Protein AF-A0A2E6W1U6-F1 (afdb_monomer)

Foldseek 3Di:
DDDQDAFEEEEAEDPPLCLVVVLVVVVVVCVVVVAAEDEAELVVLQVVDPDRFDPDPVSVLVSLVSSLVVQQVCSVVSHYYYYRDHPLDVVSVVVSVVRTDPYAYEYRDDPDPVRVVVVVVPRDRDDDDHDYDDD

Solvent-accessible surface area (backbone atoms only — not comparable to full-atom values): 7942 Å² total; per-residue (Å²): 140,86,84,76,81,36,26,34,39,39,36,27,31,59,84,90,41,48,48,70,58,53,52,50,53,51,51,52,56,38,47,77,72,71,44,60,65,46,83,42,45,55,67,60,56,52,68,72,42,91,75,74,65,65,84,51,72,66,34,48,50,53,50,49,51,53,53,49,54,50,36,51,53,42,13,76,72,52,25,29,27,38,34,35,43,57,79,68,54,59,68,60,52,49,53,45,59,75,73,37,61,69,59,42,52,34,57,41,83,56,88,49,74,81,51,50,64,61,58,75,71,72,70,72,70,82,83,72,95,62,64,79,66,83,129

Secondary structure (DSSP, 8-state):
-------EEEEE--TTSSHHHHHHHHHHHHHHTT--EEEEEHHHHHHHSSS---SSHHHHHHHHHHHHHHHHHHHHTT-EEEEEE----HHHHHHHHHHSTTEEEEE-----HHHHHHHTTS------S------

Nearest PDB structures (foldseek):
  7yq1-assembly2_C  TM=9.520E-01  e=2.845E-10  Archaeoglobus fulgidus
  8a8h-assembly2_D  TM=8.849E-01  e=2.192E-10  Methanothermococcus thermolithotrophicus DSM 2095
  5cb6-assembly2_B  TM=8.896E-01  e=1.451E-09  Synechocystis sp. PCC 6803 substr. Kazusa
  2gks-assembly1_B  TM=8.812E-01  e=3.172E-09  Aquifex aeolicus
  2gks-assembly1_A  TM=8.133E-01  e=2.290E-09  Aquifex aeolicus

Sequence (135 aa):
MVAVNPGSVWIMGLSAAGKSTLSSLLVNRLRENRYPCILIDGDQIRSIFPERLGYDPESRRKQTQRVRAVAQWISSQGVLPIVAIIHPFEDDRRACRESIHNYFEVYLKCLTPTCSIWFSSGYDFPFGKIQRVGV

pLDDT: mean 78.97, std 20.02, range [31.53, 96.38]

Structure (mmCIF, N/CA/C/O backbone):
data_AF-A0A2E6W1U6-F1
#
_entry.id   AF-A0A2E6W1U6-F1
#
loop_
_atom_site.group_PDB
_atom_site.id
_atom_site.type_symbol
_atom_site.label_atom_id
_atom_site.label_alt_id
_atom_site.label_comp_id
_atom_site.label_asym_id
_atom_site.label_entity_id
_atom_site.label_seq_id
_atom_site.pdbx_PDB_ins_code
_atom_site.Cartn_x
_atom_site.Cartn_y
_atom_site.Cartn_z
_atom_site.occupancy
_atom_site.B_iso_or_equiv
_atom_site.auth_seq_id
_atom_site.auth_comp_id
_atom_site.auth_asym_id
_atom_site.auth_atom_id
_atom_site.pdbx_PDB_model_num
ATOM 1 N N . MET A 1 1 ? -21.835 -11.561 13.881 1.00 42.97 1 MET A N 1
ATOM 2 C CA . MET A 1 1 ? -20.890 -10.482 13.524 1.00 42.97 1 MET A CA 1
ATOM 3 C C . MET A 1 1 ? -20.845 -10.359 12.012 1.00 42.97 1 MET A C 1
ATOM 5 O O . MET A 1 1 ? -20.278 -11.242 11.393 1.00 42.97 1 MET A O 1
ATOM 9 N N . VAL A 1 2 ? -21.427 -9.313 11.424 1.00 45.66 2 VAL A N 1
ATOM 10 C CA . VAL A 1 2 ? -21.027 -8.816 10.096 1.00 45.66 2 VAL A CA 1
ATOM 11 C C . VAL A 1 2 ? -21.224 -7.303 10.093 1.00 45.66 2 VAL A C 1
ATOM 13 O O . VAL A 1 2 ? -22.346 -6.829 10.229 1.00 45.66 2 VAL A O 1
ATOM 16 N N . ALA A 1 3 ? -20.122 -6.575 9.932 1.00 44.47 3 ALA A N 1
ATOM 17 C CA . ALA A 1 3 ? -20.068 -5.298 9.229 1.00 44.47 3 ALA A CA 1
ATOM 18 C C . ALA A 1 3 ? -18.622 -5.130 8.739 1.00 44.47 3 ALA A C 1
ATOM 20 O O . ALA A 1 3 ? -17.790 -4.514 9.398 1.00 44.47 3 ALA A O 1
ATOM 21 N N . VAL A 1 4 ? -18.291 -5.771 7.617 1.00 56.72 4 VAL A N 1
ATOM 22 C CA . VAL A 1 4 ? -17.012 -5.559 6.928 1.00 56.72 4 VAL A CA 1
ATOM 23 C C . VAL A 1 4 ? -17.262 -4.378 5.999 1.00 56.72 4 VAL A C 1
ATOM 25 O O . VAL A 1 4 ? -18.052 -4.508 5.070 1.00 56.72 4 VAL A O 1
ATOM 28 N N . ASN A 1 5 ? -16.660 -3.215 6.256 1.00 63.34 5 ASN A N 1
ATOM 29 C CA . ASN A 1 5 ? -16.562 -2.210 5.195 1.00 63.34 5 ASN A CA 1
ATOM 30 C C . ASN A 1 5 ? -15.186 -1.536 5.057 1.00 63.34 5 ASN A C 1
ATOM 32 O O . ASN A 1 5 ? -15.074 -0.310 5.071 1.00 63.34 5 ASN A O 1
ATOM 36 N N . PRO A 1 6 ? -14.106 -2.313 4.953 1.00 73.00 6 PRO A N 1
ATOM 37 C CA . PRO A 1 6 ? -12.802 -1.799 4.594 1.00 73.00 6 PRO A CA 1
ATOM 38 C C . PRO A 1 6 ? -12.703 -1.685 3.074 1.00 73.00 6 PRO A C 1
ATOM 40 O O . PRO A 1 6 ? -13.130 -2.552 2.316 1.00 73.00 6 PRO A O 1
ATOM 43 N N . GLY A 1 7 ? -12.125 -0.579 2.638 1.00 88.56 7 GLY A N 1
ATOM 44 C CA . GLY A 1 7 ? -11.716 -0.387 1.262 1.00 88.56 7 GLY A CA 1
ATOM 45 C C . GLY A 1 7 ? -10.210 -0.373 1.169 1.00 88.56 7 GLY A C 1
ATOM 46 O O . GLY A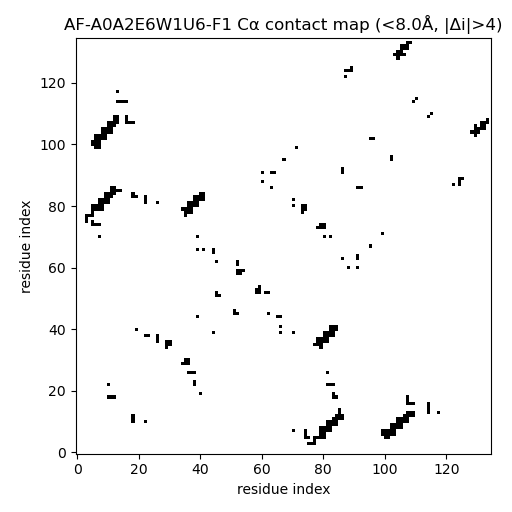 1 7 ? -9.545 -1.265 1.694 1.00 88.56 7 GLY A O 1
ATOM 47 N N . SER A 1 8 ? -9.657 0.656 0.541 1.00 94.19 8 SER A N 1
ATOM 48 C CA . SER A 1 8 ? -8.227 0.950 0.640 1.00 94.19 8 SER A CA 1
ATOM 49 C C . SER A 1 8 ? -7.951 2.417 0.343 1.00 94.19 8 SER A C 1
ATOM 51 O O . SER A 1 8 ? -8.660 3.030 -0.452 1.00 94.19 8 SER A O 1
ATOM 53 N N . VAL A 1 9 ? -6.919 2.978 0.972 1.00 94.38 9 VAL A N 1
ATOM 54 C CA . VAL A 1 9 ? -6.447 4.341 0.689 1.00 94.38 9 VAL A CA 1
ATOM 55 C C . VAL A 1 9 ? -5.074 4.254 0.043 1.00 94.38 9 VAL A C 1
ATOM 57 O O . VAL A 1 9 ? -4.155 3.700 0.637 1.00 94.38 9 VAL A O 1
ATOM 60 N N . TRP A 1 10 ? -4.927 4.804 -1.157 1.00 94.19 10 TRP A N 1
ATOM 61 C CA . TRP A 1 10 ? -3.705 4.751 -1.953 1.00 94.19 10 TRP A CA 1
ATOM 62 C C . TRP A 1 10 ? -3.121 6.144 -2.098 1.00 94.19 10 TRP A C 1
ATOM 64 O O . TRP A 1 10 ? -3.607 6.980 -2.856 1.00 94.19 10 TRP A O 1
ATOM 74 N N . ILE A 1 11 ? -2.060 6.376 -1.340 1.00 92.31 11 ILE A N 1
ATOM 75 C CA . ILE A 1 11 ? -1.291 7.605 -1.288 1.00 92.31 11 ILE A CA 1
ATOM 76 C C . ILE A 1 11 ? -0.181 7.516 -2.339 1.00 92.31 11 ILE A C 1
ATOM 78 O O . ILE A 1 11 ? 0.801 6.784 -2.192 1.00 92.31 11 ILE A O 1
ATOM 82 N N . MET A 1 12 ? -0.359 8.272 -3.415 1.00 89.56 12 MET A N 1
ATOM 83 C CA . MET A 1 12 ? 0.475 8.267 -4.610 1.00 89.56 12 MET A CA 1
ATOM 84 C C . MET A 1 12 ? 1.225 9.584 -4.768 1.00 89.56 12 MET A C 1
ATOM 86 O O . MET A 1 12 ? 0.771 10.633 -4.326 1.00 89.56 12 MET A O 1
ATOM 90 N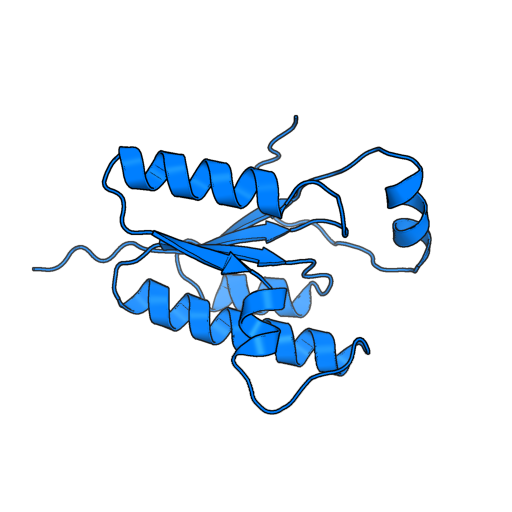 N . GLY A 1 13 ? 2.386 9.538 -5.412 1.00 82.88 13 GLY A N 1
ATOM 91 C CA . GLY A 1 13 ? 3.224 10.715 -5.627 1.00 82.88 13 GLY A CA 1
ATOM 92 C C . GLY A 1 13 ? 4.690 10.354 -5.842 1.00 82.88 13 GLY A C 1
ATOM 93 O O . GLY A 1 13 ? 5.141 9.248 -5.522 1.00 82.88 13 GLY A O 1
ATOM 94 N N . LEU A 1 14 ? 5.459 11.305 -6.368 1.00 79.69 14 LEU A N 1
ATOM 95 C CA . LEU A 1 14 ? 6.884 11.125 -6.651 1.00 79.69 14 LEU A CA 1
ATOM 96 C C . LEU A 1 14 ? 7.694 10.793 -5.390 1.00 79.69 14 LEU A C 1
ATOM 98 O O . LEU A 1 14 ? 7.249 11.008 -4.256 1.00 79.69 14 LEU A O 1
ATOM 102 N N . SER A 1 15 ? 8.883 10.213 -5.577 1.00 76.25 15 SER A N 1
ATOM 103 C CA . SER A 1 15 ? 9.820 10.023 -4.463 1.00 76.25 15 SER A CA 1
ATOM 104 C C . SER A 1 15 ? 10.069 11.360 -3.755 1.00 76.25 15 SER A C 1
ATOM 106 O O . SER A 1 15 ? 10.060 12.403 -4.400 1.00 76.25 15 SER A O 1
ATOM 108 N N . ALA A 1 16 ? 10.215 11.331 -2.429 1.00 77.62 16 ALA A N 1
ATOM 109 C CA . ALA A 1 16 ? 10.342 12.518 -1.576 1.00 77.62 16 ALA A CA 1
ATOM 110 C C . ALA A 1 16 ? 9.154 13.513 -1.576 1.00 77.62 16 ALA A C 1
ATOM 112 O O . ALA A 1 16 ? 9.233 14.541 -0.914 1.00 77.62 16 ALA A O 1
ATOM 113 N N . ALA A 1 17 ? 8.004 13.197 -2.188 1.00 80.81 17 ALA A N 1
ATOM 114 C CA . ALA A 1 17 ? 6.802 14.047 -2.123 1.00 80.81 17 ALA A CA 1
ATOM 115 C C . ALA A 1 17 ? 6.111 14.097 -0.737 1.00 80.81 17 ALA A C 1
ATOM 117 O O . ALA A 1 17 ? 5.041 14.680 -0.614 1.00 80.81 17 ALA A O 1
ATOM 118 N N . GLY A 1 18 ? 6.669 13.448 0.293 1.00 84.38 18 GLY A N 1
ATOM 119 C CA . GLY A 1 18 ? 6.082 13.399 1.641 1.00 84.38 18 GLY A CA 1
ATOM 120 C C . GLY A 1 18 ? 5.062 12.276 1.878 1.00 84.38 18 GLY A C 1
ATOM 121 O O . GLY A 1 18 ? 4.389 12.280 2.905 1.00 84.38 18 GLY A O 1
ATOM 122 N N . LYS A 1 19 ? 4.957 11.292 0.968 1.00 89.50 19 LYS A N 1
ATOM 123 C CA . LYS A 1 19 ? 4.012 10.159 1.085 1.00 89.50 19 LYS A CA 1
ATOM 124 C C . LYS A 1 19 ? 4.103 9.446 2.434 1.00 89.50 19 LYS A C 1
ATOM 126 O O . LYS A 1 19 ? 3.085 9.314 3.100 1.00 89.50 19 LYS A O 1
ATOM 131 N N . SER A 1 20 ? 5.311 9.035 2.833 1.00 87.38 20 SER A N 1
ATOM 132 C CA . SER A 1 20 ? 5.542 8.285 4.075 1.00 87.38 20 SER A CA 1
ATOM 133 C C . SER A 1 20 ? 5.192 9.110 5.318 1.00 87.38 20 SER A C 1
ATOM 135 O O . SER A 1 20 ? 4.708 8.562 6.306 1.00 87.38 20 SER A O 1
ATOM 137 N N . THR A 1 21 ? 5.366 10.434 5.263 1.00 90.06 21 THR A N 1
ATOM 138 C CA . THR A 1 21 ? 4.946 11.346 6.334 1.00 90.06 21 THR A CA 1
ATOM 139 C C . THR A 1 21 ? 3.425 11.388 6.443 1.00 90.06 21 THR A C 1
ATOM 141 O O . THR A 1 21 ? 2.883 11.125 7.516 1.00 90.06 21 THR A O 1
ATOM 144 N N . LEU A 1 22 ? 2.721 11.655 5.334 1.00 89.94 22 LEU A N 1
ATOM 145 C CA . LEU A 1 22 ? 1.256 11.718 5.334 1.00 89.94 22 LEU A CA 1
ATOM 146 C C . LEU A 1 22 ? 0.636 10.378 5.738 1.00 89.94 22 LEU A C 1
ATOM 148 O O . LEU A 1 22 ? -0.281 10.342 6.555 1.00 89.94 22 LEU A O 1
ATOM 152 N N . SER A 1 23 ? 1.142 9.277 5.185 1.00 92.62 23 SER A N 1
ATOM 153 C CA . SER A 1 23 ? 0.617 7.943 5.457 1.00 92.62 23 SER A CA 1
ATOM 154 C C . SER A 1 23 ? 0.790 7.563 6.926 1.00 92.62 23 SER A C 1
ATOM 156 O O . SER A 1 23 ? -0.140 7.031 7.527 1.00 92.62 23 SER A O 1
ATOM 158 N N . SER A 1 24 ? 1.934 7.893 7.532 1.00 93.00 24 SER A N 1
ATOM 159 C CA . SER A 1 24 ? 2.189 7.637 8.954 1.00 93.00 24 SER A CA 1
ATOM 160 C C . SER A 1 24 ? 1.272 8.465 9.858 1.00 93.00 24 SER A C 1
ATOM 162 O O . SER A 1 24 ? 0.685 7.925 10.794 1.00 93.00 24 SER A O 1
ATOM 164 N N . LEU A 1 25 ? 1.085 9.755 9.556 1.00 93.75 25 LEU A N 1
ATOM 165 C CA . LEU A 1 25 ? 0.164 10.620 10.302 1.00 93.75 25 LEU A CA 1
ATOM 166 C C . LEU A 1 25 ? -1.287 10.133 10.201 1.00 93.75 25 LEU A C 1
ATOM 168 O O . LEU A 1 25 ? -1.986 10.074 11.211 1.00 93.75 25 LEU A O 1
ATOM 172 N N . LEU A 1 26 ? -1.726 9.734 9.004 1.00 91.56 26 LEU A N 1
ATOM 173 C CA . LEU A 1 26 ? -3.065 9.191 8.784 1.00 91.56 26 LEU A CA 1
ATOM 174 C C . LEU A 1 26 ? -3.288 7.903 9.587 1.00 91.56 26 LEU A C 1
ATOM 176 O O . LEU A 1 26 ? -4.312 7.760 10.253 1.00 91.56 26 LEU A O 1
ATOM 180 N N . VAL A 1 27 ? -2.323 6.981 9.552 1.00 94.62 27 VAL A N 1
ATOM 181 C CA . VAL A 1 27 ? -2.374 5.724 10.313 1.00 94.62 27 VAL A CA 1
ATOM 182 C C . VAL A 1 27 ? -2.466 6.003 11.810 1.00 94.62 27 VAL A C 1
ATOM 184 O O . VAL A 1 27 ? -3.334 5.442 12.476 1.00 94.62 27 VAL A O 1
ATOM 187 N N . ASN A 1 28 ? -1.621 6.894 12.335 1.00 94.69 28 ASN A N 1
ATOM 188 C CA . ASN A 1 28 ? -1.644 7.267 13.750 1.00 94.69 28 ASN A CA 1
ATOM 189 C C . ASN A 1 28 ? -3.005 7.847 14.142 1.00 94.69 28 ASN A C 1
ATOM 191 O O . ASN A 1 28 ? -3.624 7.372 15.093 1.00 94.69 28 ASN A O 1
ATOM 195 N N . ARG A 1 29 ? -3.528 8.788 13.348 1.00 93.44 29 ARG A N 1
ATOM 196 C CA . ARG A 1 29 ? -4.824 9.417 13.607 1.00 93.44 29 ARG A CA 1
ATOM 197 C C . ARG A 1 29 ? -5.976 8.415 13.596 1.00 93.44 29 ARG A C 1
ATOM 199 O O . ARG A 1 29 ? -6.876 8.497 14.427 1.00 93.44 29 ARG A O 1
ATOM 206 N N . LEU A 1 30 ? -5.976 7.463 12.670 1.00 91.06 30 LEU A N 1
ATOM 207 C CA . LEU A 1 30 ? -7.013 6.431 12.602 1.00 91.06 30 LEU A CA 1
ATOM 208 C C . LEU A 1 30 ? -6.939 5.471 13.792 1.00 91.06 30 LEU A C 1
ATOM 210 O O . LEU A 1 30 ? -7.973 5.145 14.376 1.00 91.06 30 LEU A O 1
ATOM 214 N N . ARG A 1 31 ? -5.727 5.085 14.2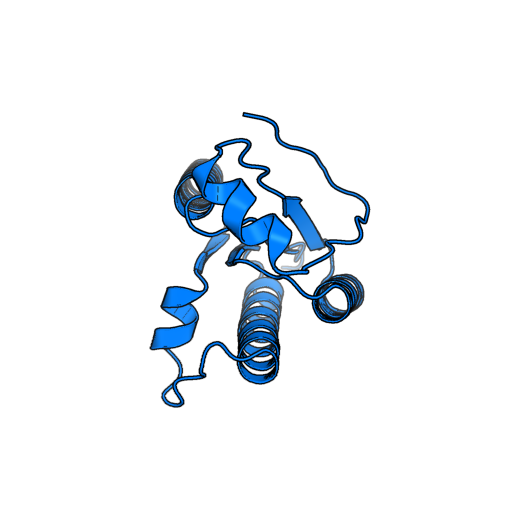02 1.00 93.25 31 ARG A N 1
ATOM 215 C CA . ARG A 1 31 ? -5.508 4.233 15.378 1.00 93.25 31 ARG A CA 1
ATOM 216 C C . ARG A 1 31 ? -5.934 4.908 16.678 1.00 93.25 31 ARG A C 1
ATOM 218 O O . ARG A 1 31 ? -6.576 4.255 17.495 1.00 93.25 31 ARG A O 1
ATOM 225 N N . GLU A 1 32 ? -5.665 6.205 16.845 1.00 95.12 32 GLU A N 1
ATOM 226 C CA . GLU A 1 32 ? -6.173 7.005 17.977 1.00 95.12 32 GLU A CA 1
ATOM 227 C C . GLU A 1 32 ? -7.703 6.938 18.085 1.00 95.12 32 GLU A C 1
ATOM 229 O O . GLU A 1 32 ? -8.256 6.857 19.179 1.00 95.12 32 GLU A O 1
ATOM 234 N N . ASN A 1 33 ? -8.389 6.906 16.941 1.00 90.81 33 ASN A N 1
ATOM 235 C CA . ASN A 1 33 ? -9.844 6.798 16.853 1.00 90.81 33 ASN A CA 1
ATOM 236 C C . ASN A 1 33 ? -10.347 5.341 16.822 1.00 90.81 33 ASN A C 1
ATOM 238 O O . ASN A 1 33 ? -11.512 5.100 16.516 1.00 90.81 33 ASN A O 1
ATOM 242 N N . ARG A 1 34 ? -9.489 4.365 17.159 1.00 92.31 34 ARG A N 1
ATOM 243 C CA . ARG A 1 34 ? -9.797 2.924 17.227 1.00 92.31 34 ARG A CA 1
ATOM 244 C C . ARG A 1 34 ? -10.239 2.298 15.898 1.00 92.31 34 ARG A C 1
ATOM 246 O O . ARG A 1 34 ? -10.886 1.252 15.902 1.00 92.31 34 ARG A O 1
ATOM 253 N N . TYR A 1 35 ? -9.854 2.885 14.765 1.00 89.81 35 TYR A N 1
ATOM 254 C CA . TYR A 1 35 ? -10.042 2.252 13.461 1.00 89.81 35 TYR A CA 1
ATOM 255 C C . TYR A 1 35 ? -8.907 1.254 13.180 1.00 89.81 35 TYR A C 1
ATOM 257 O O . TYR A 1 35 ? -7.732 1.630 13.253 1.00 89.81 35 TYR A O 1
ATOM 265 N N . PRO A 1 36 ? -9.214 -0.008 12.827 1.00 93.38 36 PRO A N 1
ATOM 266 C CA . PRO A 1 36 ? -8.196 -0.986 12.468 1.00 93.38 36 PRO A CA 1
ATOM 267 C C . PRO A 1 36 ? -7.584 -0.635 11.106 1.00 93.38 36 PRO A C 1
ATOM 269 O O . PRO A 1 36 ? -8.255 -0.698 10.076 1.00 93.38 36 PRO A O 1
ATOM 272 N N . CYS A 1 37 ? -6.300 -0.275 11.086 1.00 94.69 37 CYS A N 1
ATOM 273 C CA . CYS A 1 37 ? -5.584 0.051 9.855 1.00 94.69 37 CYS A CA 1
ATOM 274 C C . CYS A 1 37 ? -4.110 -0.379 9.873 1.00 94.69 37 CYS A C 1
ATOM 276 O O . CYS A 1 37 ? -3.451 -0.457 10.922 1.00 94.69 37 CYS A O 1
ATOM 278 N N . ILE A 1 38 ? -3.583 -0.639 8.676 1.00 95.38 38 ILE A N 1
ATOM 279 C CA . ILE A 1 38 ? -2.194 -1.048 8.445 1.00 95.38 38 ILE A CA 1
ATOM 280 C C . ILE A 1 38 ? -1.584 -0.168 7.358 1.00 95.38 38 ILE A C 1
ATOM 282 O O . ILE A 1 38 ? -2.177 0.027 6.299 1.00 95.38 38 ILE A O 1
ATOM 286 N N . LEU A 1 39 ? -0.379 0.336 7.629 1.00 95.88 39 LEU A N 1
ATOM 287 C CA . LEU A 1 39 ? 0.453 0.994 6.631 1.00 95.88 39 LEU A CA 1
ATOM 288 C C . LEU A 1 39 ? 1.125 -0.062 5.750 1.00 95.88 39 LEU A C 1
ATOM 290 O O . LEU A 1 39 ? 1.771 -0.969 6.266 1.00 95.88 39 LEU A O 1
ATOM 294 N N . ILE A 1 40 ? 1.002 0.091 4.437 1.00 94.88 40 ILE A N 1
ATOM 295 C CA . ILE A 1 40 ? 1.710 -0.692 3.430 1.00 94.88 40 ILE A CA 1
ATOM 296 C C . ILE A 1 40 ? 2.651 0.251 2.686 1.00 94.88 40 ILE A C 1
ATOM 298 O O . ILE A 1 40 ? 2.223 1.028 1.828 1.00 94.88 40 ILE A O 1
ATOM 302 N N . ASP A 1 41 ? 3.936 0.180 3.015 1.00 89.50 41 ASP A N 1
ATOM 303 C CA . ASP A 1 41 ? 4.982 0.904 2.298 1.00 89.50 41 ASP A CA 1
ATOM 304 C C . ASP A 1 41 ? 5.550 0.031 1.166 1.00 89.50 41 ASP A C 1
ATOM 306 O O . ASP A 1 41 ? 5.828 -1.160 1.349 1.00 89.50 41 ASP A O 1
ATOM 310 N N . GLY A 1 42 ? 5.710 0.614 -0.025 1.00 84.12 42 GLY A N 1
ATOM 311 C CA . GLY A 1 42 ? 6.235 -0.095 -1.190 1.00 84.12 42 GLY A CA 1
ATOM 312 C C . GLY A 1 42 ? 7.601 -0.743 -0.959 1.00 84.12 42 GLY A C 1
ATOM 313 O O . GLY A 1 42 ? 7.835 -1.837 -1.480 1.00 84.12 42 GLY A O 1
ATOM 314 N N . ASP A 1 43 ? 8.467 -0.114 -0.165 1.00 84.25 43 ASP A N 1
ATOM 315 C CA . ASP A 1 43 ? 9.810 -0.610 0.133 1.00 84.25 43 ASP A CA 1
ATOM 316 C C . ASP A 1 43 ? 9.778 -1.735 1.173 1.00 84.25 43 ASP A C 1
ATOM 318 O O . ASP A 1 43 ? 10.528 -2.706 1.058 1.00 84.25 43 ASP A O 1
ATOM 322 N N . GLN A 1 44 ? 8.841 -1.678 2.126 1.00 86.44 44 GLN A N 1
ATOM 323 C CA . GLN A 1 44 ? 8.590 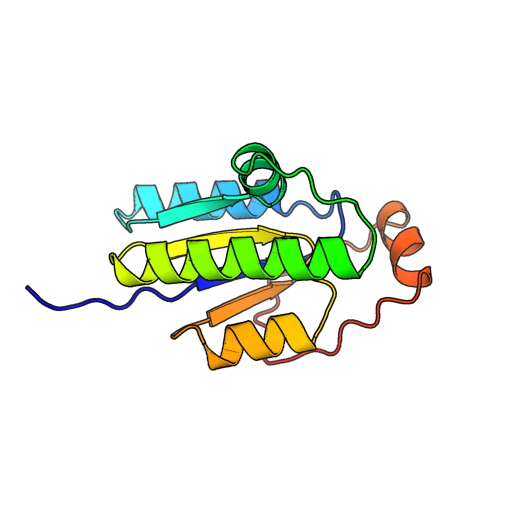-2.789 3.049 1.00 86.44 44 GLN A CA 1
ATOM 324 C C . GLN A 1 44 ? 8.052 -4.013 2.309 1.00 86.44 44 GLN A C 1
ATOM 326 O O . GLN A 1 44 ? 8.517 -5.125 2.532 1.00 86.44 44 GLN A O 1
ATOM 331 N N . ILE A 1 45 ? 7.123 -3.836 1.367 1.00 88.62 45 ILE A N 1
ATOM 332 C CA . ILE A 1 45 ? 6.655 -4.967 0.559 1.00 88.62 45 ILE A CA 1
ATOM 333 C C . ILE A 1 45 ? 7.800 -5.545 -0.280 1.00 88.62 45 ILE A C 1
ATOM 335 O O . ILE A 1 45 ? 7.904 -6.762 -0.392 1.00 88.62 45 ILE A O 1
ATOM 339 N N . ARG A 1 46 ? 8.703 -4.721 -0.832 1.00 85.81 46 ARG A N 1
ATOM 340 C CA . ARG A 1 46 ? 9.878 -5.225 -1.573 1.00 85.81 46 ARG A CA 1
ATOM 341 C C . ARG A 1 46 ? 10.774 -6.134 -0.728 1.00 85.81 46 ARG A C 1
ATOM 343 O O . ARG A 1 46 ? 11.362 -7.048 -1.294 1.00 85.81 46 ARG A O 1
ATOM 350 N N . SER A 1 47 ? 10.900 -5.892 0.579 1.00 85.50 47 SER A N 1
ATOM 351 C CA . SER A 1 47 ? 11.773 -6.691 1.450 1.00 85.50 47 SER A CA 1
ATOM 352 C C . SER A 1 47 ? 11.153 -8.015 1.908 1.00 85.50 47 SER A C 1
ATOM 354 O O . SER A 1 47 ? 11.895 -8.934 2.243 1.00 85.50 47 SER A O 1
ATOM 356 N N . ILE A 1 48 ? 9.822 -8.134 1.892 1.00 86.88 48 ILE A N 1
ATOM 357 C CA . ILE A 1 48 ? 9.104 -9.351 2.308 1.00 86.88 48 ILE A CA 1
ATOM 358 C C . ILE A 1 48 ? 9.241 -10.473 1.271 1.00 86.88 48 ILE A C 1
ATOM 360 O O . ILE A 1 48 ? 9.279 -11.649 1.631 1.00 86.88 48 ILE A O 1
ATOM 364 N N . PHE A 1 49 ? 9.307 -10.134 -0.019 1.00 86.06 49 PHE A N 1
ATOM 365 C CA . PHE A 1 49 ? 9.383 -11.135 -1.080 1.00 86.06 49 PHE A CA 1
ATOM 366 C C . PHE A 1 49 ? 10.843 -11.512 -1.390 1.00 86.06 49 PHE A C 1
ATOM 368 O O . PHE A 1 49 ? 11.668 -10.623 -1.603 1.00 86.06 49 PHE A O 1
ATOM 375 N N . PRO A 1 50 ? 11.170 -12.815 -1.484 1.00 79.62 50 PRO A N 1
ATOM 376 C CA . PRO A 1 50 ? 12.539 -13.275 -1.734 1.00 79.62 50 PRO A CA 1
ATOM 377 C C . PRO A 1 50 ? 13.051 -12.873 -3.124 1.00 79.62 50 PRO A C 1
ATOM 379 O O . PRO A 1 50 ? 14.235 -12.597 -3.307 1.00 79.62 50 PRO A O 1
ATOM 382 N N . GLU A 1 51 ? 12.152 -12.789 -4.106 1.00 83.31 51 GLU A N 1
ATOM 383 C CA . GLU A 1 51 ? 12.468 -12.283 -5.436 1.00 83.31 51 GLU A CA 1
ATOM 384 C C . GLU A 1 51 ? 12.476 -10.749 -5.434 1.00 83.31 51 GLU A C 1
ATOM 386 O O . GLU A 1 51 ? 11.422 -10.092 -5.430 1.00 83.31 51 GLU A O 1
ATOM 391 N N . ARG A 1 52 ? 13.686 -10.182 -5.473 1.00 79.94 52 ARG A N 1
ATOM 392 C CA . ARG A 1 52 ? 13.904 -8.742 -5.615 1.00 79.94 52 ARG A CA 1
ATOM 393 C C . ARG A 1 52 ? 13.632 -8.314 -7.053 1.00 79.94 52 ARG A C 1
ATOM 395 O O . ARG A 1 52 ? 14.441 -8.539 -7.945 1.00 79.94 52 ARG A O 1
ATOM 402 N N . LEU A 1 53 ? 12.494 -7.658 -7.250 1.00 84.88 53 LEU A N 1
ATOM 403 C CA . LEU A 1 53 ? 12.136 -7.043 -8.522 1.00 84.88 53 LEU A CA 1
ATOM 404 C C . LEU A 1 53 ? 12.991 -5.797 -8.779 1.00 84.88 53 LEU A C 1
ATOM 406 O O . LEU A 1 53 ? 13.296 -5.031 -7.856 1.00 84.88 53 LEU A O 1
ATOM 410 N N . GLY A 1 54 ? 13.325 -5.569 -10.045 1.00 82.88 54 GLY A N 1
ATOM 411 C CA . GLY A 1 54 ? 14.044 -4.385 -10.490 1.00 82.88 54 GLY A CA 1
ATOM 412 C C . GLY A 1 54 ? 13.211 -3.099 -10.416 1.00 82.88 54 GLY A C 1
ATOM 413 O O . GLY A 1 54 ? 12.216 -2.968 -9.686 1.00 82.88 54 GLY A O 1
ATOM 414 N N . TYR A 1 55 ? 13.644 -2.114 -11.196 1.00 82.50 55 TYR A N 1
ATOM 415 C CA . TYR A 1 55 ? 12.978 -0.818 -11.351 1.00 82.50 55 TYR A CA 1
ATOM 416 C C . TYR A 1 55 ? 12.532 -0.550 -12.792 1.00 82.50 55 TYR A C 1
ATOM 418 O O . TYR A 1 55 ? 12.074 0.557 -13.091 1.00 82.50 55 TYR A O 1
ATOM 426 N N . ASP A 1 56 ? 12.645 -1.550 -13.664 1.00 87.25 56 ASP A N 1
ATOM 427 C CA . ASP A 1 56 ? 12.066 -1.535 -15.000 1.00 87.25 56 ASP A CA 1
ATOM 428 C C . ASP A 1 56 ? 10.520 -1.525 -14.931 1.00 87.25 56 ASP A C 1
ATOM 430 O O . ASP A 1 56 ? 9.931 -1.827 -13.881 1.00 87.25 56 ASP A O 1
ATOM 434 N N . PRO A 1 57 ? 9.836 -1.140 -16.021 1.00 85.81 57 PRO A N 1
ATOM 435 C CA . PRO A 1 57 ? 8.380 -1.052 -16.038 1.00 85.81 57 PRO A CA 1
ATOM 436 C C . PRO A 1 57 ? 7.663 -2.353 -15.652 1.00 85.81 57 PRO A C 1
ATOM 438 O O . PRO A 1 57 ? 6.683 -2.297 -14.909 1.00 85.81 57 PRO A O 1
ATOM 441 N N . GLU A 1 58 ? 8.148 -3.517 -16.090 1.00 89.19 58 GLU A N 1
ATOM 442 C CA . GLU A 1 58 ? 7.517 -4.810 -15.799 1.00 89.19 58 GLU A CA 1
ATOM 443 C C . GLU A 1 58 ? 7.641 -5.156 -14.310 1.00 89.19 58 GLU A C 1
ATOM 445 O O . GLU A 1 58 ? 6.648 -5.483 -13.654 1.00 89.19 58 GLU A O 1
ATOM 450 N N . SER A 1 59 ? 8.833 -4.982 -13.737 1.00 89.75 59 SER A N 1
ATOM 451 C CA . SER A 1 59 ? 9.080 -5.130 -12.301 1.00 89.75 59 SER A CA 1
ATOM 452 C C . SER A 1 59 ? 8.199 -4.204 -11.461 1.00 89.75 59 SER A C 1
ATOM 454 O O . SER A 1 59 ? 7.682 -4.606 -10.417 1.00 89.75 59 SER A O 1
ATOM 456 N N . ARG A 1 60 ? 7.973 -2.960 -11.906 1.00 88.88 60 ARG A N 1
ATOM 457 C CA . ARG A 1 60 ? 7.079 -2.012 -11.215 1.00 88.88 60 ARG A CA 1
ATOM 458 C C . ARG A 1 60 ? 5.615 -2.450 -11.263 1.00 88.88 60 ARG A C 1
ATOM 460 O O . ARG A 1 60 ? 4.918 -2.301 -10.256 1.00 88.88 60 ARG A O 1
ATOM 467 N N . ARG A 1 61 ? 5.161 -3.016 -12.385 1.00 90.25 61 ARG A N 1
ATOM 468 C CA . ARG A 1 61 ? 3.814 -3.595 -12.514 1.00 90.25 61 ARG A CA 1
ATOM 469 C C . ARG A 1 61 ? 3.649 -4.815 -11.609 1.00 90.25 61 ARG A C 1
ATOM 471 O O . ARG A 1 61 ? 2.714 -4.859 -10.813 1.00 90.25 61 ARG A O 1
ATOM 478 N N . LYS A 1 62 ? 4.602 -5.754 -11.623 1.00 91.12 62 LYS A N 1
ATOM 479 C CA . LYS A 1 62 ? 4.603 -6.923 -10.720 1.00 91.12 62 LYS A CA 1
ATOM 480 C C . LYS A 1 62 ? 4.593 -6.513 -9.247 1.00 91.12 62 LYS A C 1
ATOM 482 O O . LYS A 1 62 ? 3.824 -7.058 -8.457 1.00 91.12 62 LYS A O 1
ATOM 487 N N . GLN A 1 63 ? 5.387 -5.509 -8.872 1.00 90.81 63 GLN A N 1
ATOM 488 C CA . GLN A 1 63 ? 5.384 -4.990 -7.504 1.00 90.81 63 GLN A CA 1
ATOM 489 C C . GLN A 1 63 ? 4.022 -4.401 -7.122 1.00 90.81 63 GLN A C 1
ATOM 491 O O . GLN A 1 63 ? 3.522 -4.649 -6.028 1.00 90.81 63 GLN A O 1
ATOM 496 N N . THR A 1 64 ? 3.395 -3.659 -8.031 1.00 91.19 64 THR A N 1
ATOM 497 C CA . THR A 1 64 ? 2.052 -3.108 -7.827 1.00 91.19 64 THR A CA 1
ATOM 498 C C . THR A 1 64 ? 1.007 -4.210 -7.646 1.00 91.19 64 THR A C 1
ATOM 500 O O . THR A 1 64 ? 0.176 -4.127 -6.745 1.00 91.19 64 THR A O 1
ATOM 503 N N . GLN A 1 65 ? 1.093 -5.291 -8.424 1.00 91.94 65 GLN A N 1
ATOM 504 C CA . GLN A 1 65 ? 0.223 -6.460 -8.274 1.00 91.94 65 GLN A CA 1
ATOM 505 C C . GLN A 1 65 ? 0.398 -7.143 -6.909 1.00 91.94 65 GLN A C 1
ATOM 507 O O . GLN A 1 65 ? -0.606 -7.490 -6.284 1.00 91.94 65 GLN A O 1
ATOM 512 N N . ARG A 1 66 ? 1.640 -7.281 -6.411 1.00 93.19 66 ARG A N 1
ATOM 513 C CA . ARG A 1 66 ? 1.921 -7.795 -5.054 1.00 93.19 66 ARG A CA 1
ATOM 514 C C . ARG A 1 66 ? 1.259 -6.925 -3.989 1.00 93.19 66 ARG A C 1
ATOM 516 O O . ARG A 1 66 ? 0.530 -7.437 -3.145 1.00 93.19 66 ARG A O 1
ATOM 523 N N . VAL A 1 67 ? 1.465 -5.610 -4.062 1.00 94.44 67 VAL A N 1
ATOM 524 C CA . VAL A 1 67 ? 0.870 -4.644 -3.124 1.00 94.44 67 VAL A CA 1
ATOM 525 C C . VAL A 1 67 ? -0.659 -4.706 -3.171 1.00 94.44 67 VAL A C 1
ATOM 527 O O . VAL A 1 67 ? -1.295 -4.754 -2.122 1.00 94.44 67 VAL A O 1
ATOM 530 N N . ARG A 1 68 ? -1.254 -4.774 -4.369 1.00 94.38 68 ARG A N 1
ATOM 531 C CA . ARG A 1 68 ? -2.706 -4.907 -4.558 1.00 94.38 68 ARG A CA 1
ATOM 532 C C . ARG A 1 68 ? -3.253 -6.168 -3.896 1.00 94.38 68 ARG A C 1
ATOM 534 O O . ARG A 1 68 ? -4.227 -6.074 -3.157 1.00 94.38 68 ARG A O 1
ATOM 541 N N . ALA A 1 69 ? -2.625 -7.321 -4.130 1.00 93.94 69 ALA A N 1
ATOM 542 C CA . ALA A 1 69 ? -3.061 -8.590 -3.550 1.00 93.94 69 ALA A CA 1
ATOM 543 C C . ALA A 1 69 ? -3.013 -8.558 -2.012 1.00 93.94 69 ALA A C 1
ATOM 545 O O . ALA A 1 69 ? -3.961 -8.974 -1.348 1.00 93.94 69 ALA A O 1
ATOM 546 N N . VAL A 1 70 ? -1.944 -7.992 -1.442 1.00 94.31 70 VAL A N 1
ATOM 547 C CA . VAL A 1 70 ? -1.800 -7.818 0.012 1.00 94.31 70 VAL A CA 1
ATOM 548 C C . VAL A 1 70 ? -2.867 -6.862 0.556 1.00 94.31 70 VAL A C 1
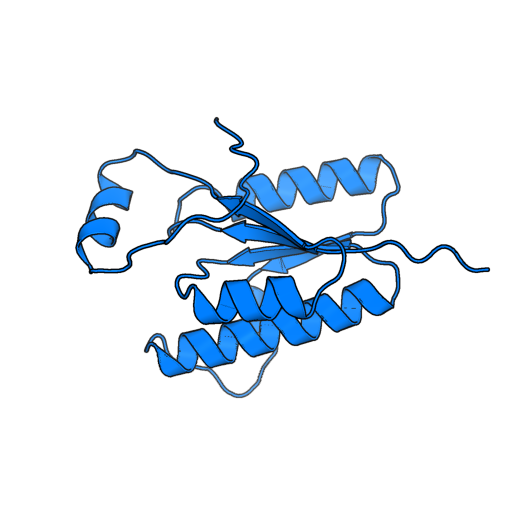ATOM 550 O O . VAL A 1 70 ? -3.500 -7.163 1.565 1.00 94.31 70 VAL A O 1
ATOM 553 N N . ALA A 1 71 ? -3.114 -5.735 -0.119 1.00 94.75 71 ALA A N 1
ATOM 554 C CA . ALA A 1 71 ? -4.140 -4.775 0.279 1.00 94.75 71 ALA A CA 1
ATOM 555 C C . ALA A 1 71 ? -5.548 -5.391 0.241 1.00 94.75 71 ALA A C 1
ATOM 557 O O . ALA A 1 71 ? -6.314 -5.216 1.185 1.00 94.75 71 ALA A O 1
ATOM 558 N N . GLN A 1 72 ? -5.876 -6.159 -0.802 1.00 94.12 72 GLN A N 1
ATOM 559 C CA . GLN A 1 72 ? -7.139 -6.898 -0.901 1.00 94.12 72 GLN A CA 1
ATOM 560 C C . GLN A 1 72 ? -7.296 -7.911 0.226 1.00 94.12 72 GLN A C 1
ATOM 562 O O . GLN A 1 72 ? -8.359 -7.981 0.840 1.00 94.12 72 GLN A O 1
ATOM 567 N N . TRP A 1 73 ? -6.239 -8.666 0.528 1.00 94.12 73 TRP A N 1
ATOM 568 C CA . TRP A 1 73 ? -6.265 -9.623 1.623 1.00 94.12 73 TRP A CA 1
ATOM 569 C C . TRP A 1 73 ? -6.499 -8.924 2.967 1.00 94.12 73 TRP A C 1
ATOM 571 O O . TRP A 1 73 ? -7.436 -9.287 3.668 1.00 94.12 73 TRP A O 1
ATOM 581 N N . ILE A 1 74 ? -5.751 -7.864 3.290 1.00 94.12 74 ILE A N 1
ATOM 582 C CA . ILE A 1 74 ? -5.932 -7.084 4.531 1.00 94.12 74 ILE A CA 1
ATOM 583 C C . ILE A 1 74 ? -7.350 -6.513 4.623 1.00 94.12 74 ILE A C 1
ATOM 585 O O . ILE A 1 74 ? -8.007 -6.642 5.657 1.00 94.12 74 ILE A O 1
ATOM 589 N N . SER A 1 75 ? -7.838 -5.941 3.522 1.00 93.69 75 SER A N 1
ATOM 590 C CA . SER A 1 75 ? -9.198 -5.422 3.422 1.00 93.69 75 SER A CA 1
ATOM 591 C C . SER A 1 75 ? -10.224 -6.529 3.682 1.00 93.69 75 SER A C 1
ATOM 593 O O . SER A 1 75 ? -11.080 -6.386 4.542 1.00 93.69 75 SER A O 1
ATOM 595 N N . SER A 1 76 ? -10.082 -7.720 3.098 1.00 92.12 76 SER A N 1
ATOM 596 C CA . SER A 1 76 ? -11.010 -8.835 3.365 1.00 92.12 76 SER A CA 1
ATOM 597 C C . SER A 1 76 ? -11.125 -9.232 4.849 1.00 92.12 76 SER A C 1
ATOM 599 O O . SER A 1 76 ? -12.134 -9.808 5.247 1.00 92.12 76 SER A O 1
ATOM 601 N N . GLN A 1 77 ? -10.129 -8.892 5.677 1.00 93.50 77 GLN A N 1
ATOM 602 C CA . GLN A 1 77 ? -10.105 -9.171 7.116 1.00 93.50 77 GLN A CA 1
ATOM 603 C C . GLN A 1 77 ? -10.706 -8.047 7.984 1.00 93.50 77 GLN A C 1
ATOM 605 O O . GLN A 1 77 ? -10.592 -8.093 9.207 1.00 93.50 77 GLN A O 1
ATOM 610 N N . GLY A 1 78 ? -11.334 -7.020 7.398 1.00 91.69 78 GLY A N 1
ATOM 611 C CA . GLY A 1 78 ? -11.923 -5.918 8.174 1.00 91.69 78 GLY A CA 1
ATOM 612 C C . GLY A 1 78 ? -10.941 -4.801 8.544 1.00 91.69 78 GLY A C 1
ATOM 613 O O . GLY A 1 78 ? -11.301 -3.911 9.311 1.00 91.69 78 GLY A O 1
ATOM 614 N N . VAL A 1 79 ? -9.713 -4.830 8.020 1.00 94.81 79 VAL A N 1
ATOM 615 C CA . VAL A 1 79 ? -8.655 -3.857 8.330 1.00 94.81 79 VAL A CA 1
ATOM 616 C C . VAL A 1 79 ? -8.463 -2.927 7.136 1.00 94.81 79 VAL A C 1
ATOM 618 O O . VAL A 1 79 ? -8.402 -3.390 6.004 1.00 94.81 79 VAL A O 1
ATOM 621 N N . LEU A 1 80 ? -8.340 -1.616 7.357 1.00 95.12 80 LEU A N 1
ATOM 622 C CA . LEU A 1 80 ? -8.115 -0.651 6.278 1.00 95.12 80 LEU A CA 1
ATOM 623 C C . LEU A 1 80 ? -6.623 -0.602 5.883 1.00 95.12 80 LEU A C 1
ATOM 625 O O . LEU A 1 80 ? -5.807 -0.106 6.669 1.00 95.12 80 LEU A O 1
ATOM 629 N N . PRO A 1 81 ? -6.235 -1.059 4.679 1.00 96.31 81 PRO A N 1
ATOM 630 C CA . PRO A 1 81 ? -4.892 -0.841 4.165 1.00 96.31 81 PRO A CA 1
ATOM 631 C C . PRO A 1 81 ? -4.714 0.618 3.721 1.00 96.31 81 PRO A C 1
ATOM 633 O O . PRO A 1 81 ? -5.515 1.169 2.959 1.00 96.31 81 PRO A O 1
ATOM 636 N N . ILE A 1 82 ? -3.624 1.229 4.177 1.00 96.38 82 ILE A N 1
ATOM 637 C CA . ILE A 1 82 ? -3.155 2.550 3.756 1.00 96.38 82 ILE A CA 1
ATOM 638 C C . ILE A 1 82 ? -1.863 2.323 2.990 1.00 96.38 82 ILE A C 1
ATOM 640 O O . ILE A 1 82 ? -0.841 1.987 3.577 1.00 96.38 82 ILE A O 1
ATOM 644 N N . VAL A 1 83 ? -1.916 2.459 1.674 1.00 95.94 83 VAL A N 1
ATOM 645 C CA . VAL A 1 83 ? -0.819 2.144 0.762 1.00 95.94 83 VAL A CA 1
ATOM 646 C C . VAL A 1 83 ? -0.079 3.422 0.390 1.00 95.94 83 VAL A C 1
ATOM 648 O O . VAL A 1 83 ? -0.709 4.383 -0.035 1.00 95.94 83 VAL A O 1
ATOM 651 N N . ALA A 1 84 ? 1.249 3.436 0.501 1.00 93.62 84 ALA A N 1
ATOM 652 C CA . ALA A 1 84 ? 2.093 4.557 0.086 1.00 93.62 84 ALA A CA 1
ATOM 653 C C . ALA A 1 84 ? 3.106 4.107 -0.980 1.00 93.62 84 ALA A C 1
ATOM 655 O O . ALA A 1 84 ? 4.098 3.448 -0.670 1.00 93.62 84 ALA A O 1
ATOM 656 N N . ILE A 1 85 ? 2.862 4.450 -2.252 1.00 91.19 85 ILE A N 1
ATOM 657 C CA . ILE A 1 85 ? 3.682 4.007 -3.399 1.00 91.19 85 ILE A CA 1
ATOM 658 C C . ILE A 1 85 ? 3.714 5.054 -4.531 1.00 91.19 85 ILE A C 1
ATOM 660 O O . ILE A 1 85 ? 2.978 6.029 -4.506 1.00 91.19 85 ILE A O 1
ATOM 664 N N . ILE A 1 86 ? 4.580 4.888 -5.540 1.00 85.19 86 ILE A N 1
ATOM 665 C CA . ILE A 1 86 ? 4.647 5.812 -6.699 1.00 85.19 86 ILE A CA 1
ATOM 666 C C . ILE A 1 86 ? 3.485 5.584 -7.687 1.00 85.19 86 ILE A C 1
ATOM 668 O O . ILE A 1 86 ? 2.934 6.549 -8.201 1.00 85.19 86 ILE A O 1
ATOM 672 N N . HIS A 1 87 ? 3.119 4.321 -7.937 1.00 82.44 87 HIS A N 1
ATOM 673 C CA . HIS A 1 87 ? 1.965 3.886 -8.746 1.00 82.44 87 HIS A CA 1
ATOM 674 C C . HIS A 1 87 ? 1.740 4.627 -10.088 1.00 82.44 87 HIS A C 1
ATOM 676 O O . HIS A 1 87 ? 0.701 5.261 -10.287 1.00 82.44 87 HIS A O 1
ATOM 682 N N . PRO A 1 88 ? 2.705 4.570 -11.027 1.00 79.94 88 PRO A N 1
ATOM 683 C CA . PRO A 1 88 ? 2.680 5.405 -12.227 1.00 79.94 88 PRO A CA 1
ATOM 684 C C . PRO A 1 88 ? 1.664 4.968 -13.293 1.00 79.94 88 PRO A C 1
ATOM 686 O O . PRO A 1 88 ? 1.138 5.817 -14.008 1.00 79.94 88 PRO A O 1
ATOM 689 N N . PHE A 1 89 ? 1.336 3.678 -13.391 1.00 86.00 89 PHE A N 1
ATOM 690 C CA . PHE A 1 89 ? 0.563 3.139 -14.514 1.00 86.00 89 PHE A CA 1
ATOM 691 C C . PHE A 1 89 ? -0.953 3.222 -14.290 1.00 86.00 89 PHE A C 1
ATOM 693 O O . PHE A 1 89 ? -1.471 2.724 -13.292 1.00 86.00 89 PHE A O 1
ATOM 700 N N . GLU A 1 90 ? -1.676 3.809 -15.249 1.00 86.12 90 GLU A N 1
ATOM 701 C CA . GLU A 1 90 ? -3.139 3.938 -15.173 1.00 86.12 90 GLU A CA 1
ATOM 702 C C . GLU A 1 90 ? -3.863 2.600 -15.245 1.00 86.12 90 GLU A C 1
ATOM 704 O O . GLU A 1 90 ? -4.851 2.411 -14.544 1.00 86.12 90 GLU A O 1
ATOM 709 N N . ASP A 1 91 ? -3.382 1.658 -16.053 1.00 88.75 91 ASP A N 1
ATOM 710 C CA . ASP A 1 91 ? -4.037 0.350 -16.162 1.00 88.75 91 ASP A CA 1
ATOM 711 C C . ASP A 1 91 ? -4.000 -0.402 -14.828 1.00 88.75 91 ASP A C 1
ATOM 713 O O . ASP A 1 91 ? -4.976 -1.047 -14.451 1.00 88.75 91 ASP A O 1
ATOM 717 N N . ASP A 1 92 ? -2.910 -0.252 -14.068 1.00 88.69 92 ASP A N 1
ATOM 718 C CA . ASP A 1 92 ? -2.791 -0.850 -12.739 1.00 88.69 92 ASP A CA 1
ATOM 719 C C . ASP A 1 92 ? -3.755 -0.163 -11.751 1.00 88.69 92 ASP A C 1
ATOM 721 O O . ASP A 1 92 ? -4.467 -0.844 -11.010 1.00 88.69 92 ASP A O 1
ATOM 725 N N . ARG A 1 93 ? -3.860 1.179 -11.794 1.00 90.00 93 ARG A N 1
ATOM 726 C CA . ARG A 1 93 ? -4.867 1.951 -11.033 1.00 90.00 93 ARG A CA 1
ATOM 727 C C . ARG A 1 93 ? -6.285 1.518 -11.352 1.00 90.00 93 ARG A C 1
ATOM 729 O O . ARG A 1 93 ? -7.075 1.279 -10.442 1.00 90.00 93 ARG A O 1
ATOM 736 N N . ARG A 1 94 ? -6.613 1.385 -12.634 1.00 90.69 94 ARG A N 1
ATOM 737 C CA . ARG A 1 94 ? -7.919 0.913 -13.093 1.00 90.69 94 ARG A CA 1
ATOM 738 C C . ARG A 1 94 ? -8.213 -0.482 -12.559 1.00 90.69 94 ARG A C 1
ATOM 740 O O . ARG A 1 94 ? -9.275 -0.690 -11.983 1.00 90.69 94 ARG A O 1
ATOM 747 N N . ALA A 1 95 ? -7.249 -1.392 -12.646 1.00 90.88 95 ALA A N 1
ATOM 748 C CA . ALA A 1 95 ? -7.404 -2.734 -12.114 1.00 90.88 95 ALA A CA 1
ATOM 749 C C . ALA A 1 95 ? -7.615 -2.732 -10.588 1.00 90.88 95 ALA A C 1
ATOM 751 O O . ALA A 1 95 ? -8.360 -3.564 -10.075 1.00 90.88 95 ALA A O 1
ATOM 752 N N . CYS A 1 96 ? -7.001 -1.811 -9.836 1.00 91.19 96 CYS A N 1
ATOM 753 C CA . CYS A 1 96 ? -7.304 -1.615 -8.413 1.00 91.19 96 CYS A CA 1
ATOM 754 C C . CYS A 1 96 ? -8.727 -1.073 -8.192 1.00 91.19 96 CYS A C 1
ATOM 756 O O . CYS A 1 96 ? -9.452 -1.630 -7.371 1.00 91.19 96 CYS A O 1
ATOM 758 N N . ARG A 1 97 ? -9.153 -0.055 -8.955 1.00 91.00 97 ARG A N 1
ATOM 759 C CA . ARG A 1 97 ? -10.516 0.517 -8.897 1.00 91.00 97 ARG A CA 1
ATOM 760 C C . ARG A 1 97 ? -11.603 -0.526 -9.146 1.00 91.00 97 ARG A C 1
ATOM 762 O O . ARG A 1 97 ? -12.642 -0.485 -8.502 1.00 91.00 97 ARG A O 1
ATOM 769 N N . GLU A 1 98 ? -11.365 -1.439 -10.081 1.00 91.94 98 GLU A N 1
ATOM 770 C CA . GLU A 1 98 ? -12.315 -2.494 -10.449 1.00 91.94 98 GLU A CA 1
ATOM 771 C C . GLU A 1 98 ? -12.342 -3.649 -9.441 1.00 91.94 98 GLU A C 1
ATOM 773 O O . GLU A 1 98 ? -13.367 -4.307 -9.287 1.00 91.94 98 GLU A O 1
ATOM 778 N N . SER A 1 99 ? -11.230 -3.903 -8.745 1.00 89.50 99 SER A N 1
ATOM 779 C CA . SER A 1 99 ? -11.072 -5.095 -7.901 1.00 89.50 99 SER A CA 1
ATOM 780 C C . SER A 1 99 ? -11.133 -4.836 -6.395 1.00 89.50 99 SER A C 1
ATOM 782 O O . SER A 1 99 ? -11.211 -5.792 -5.623 1.00 89.50 99 SER A O 1
ATOM 784 N N . ILE A 1 100 ? -11.080 -3.579 -5.949 1.00 88.69 100 ILE A N 1
ATOM 785 C CA . ILE A 1 100 ? -11.140 -3.209 -4.533 1.00 88.69 100 ILE A CA 1
ATOM 786 C C . ILE A 1 100 ? -12.378 -2.348 -4.286 1.00 88.69 100 ILE A C 1
ATOM 788 O O . ILE A 1 100 ? -12.518 -1.255 -4.834 1.00 88.69 100 ILE A O 1
ATOM 792 N N . HIS A 1 101 ? -13.265 -2.822 -3.411 1.00 87.88 101 HIS A N 1
ATOM 793 C CA .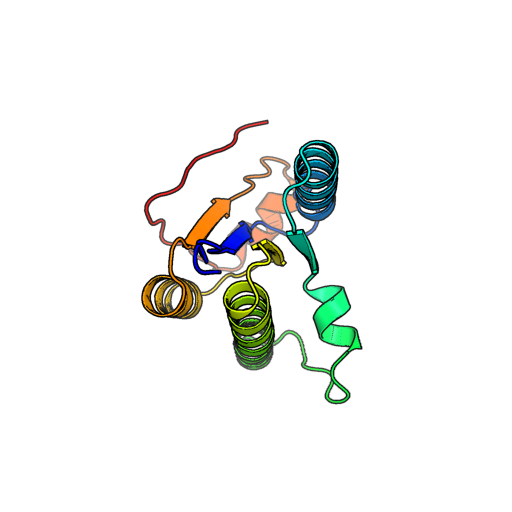 HIS A 1 101 ? -14.387 -2.024 -2.923 1.00 87.88 101 HIS A CA 1
ATOM 794 C C . HIS A 1 101 ? -13.873 -0.793 -2.156 1.00 87.88 101 HIS A C 1
ATOM 796 O O . HIS A 1 101 ? -12.860 -0.885 -1.472 1.00 87.88 101 HIS A O 1
ATOM 802 N N . ASN A 1 102 ? -14.544 0.361 -2.251 1.00 89.69 102 ASN A N 1
ATOM 803 C CA . ASN A 1 102 ? -14.157 1.601 -1.551 1.00 89.69 102 ASN A CA 1
ATOM 804 C C . ASN A 1 102 ? -12.665 1.971 -1.703 1.00 89.69 102 ASN A C 1
ATOM 806 O O . ASN A 1 102 ? -11.948 2.218 -0.730 1.00 89.69 102 ASN A O 1
ATOM 810 N N . TYR A 1 103 ? -12.182 1.976 -2.942 1.00 89.94 103 TYR A N 1
ATOM 811 C CA . TYR A 1 103 ? -10.813 2.345 -3.279 1.00 89.94 103 TYR A CA 1
ATOM 812 C C . TYR A 1 103 ? -10.667 3.870 -3.437 1.00 89.94 103 TYR A C 1
ATOM 814 O O . TYR A 1 103 ? -11.298 4.483 -4.300 1.00 89.94 103 TYR A O 1
ATOM 822 N N . PHE A 1 104 ? -9.829 4.477 -2.593 1.00 91.19 104 PHE A N 1
ATOM 823 C CA . PHE A 1 104 ? -9.572 5.916 -2.551 1.00 91.19 104 PHE A CA 1
ATOM 824 C C . PHE A 1 104 ? -8.161 6.237 -3.032 1.00 91.19 104 PHE A C 1
ATOM 826 O O . PHE A 1 104 ? -7.182 5.734 -2.487 1.00 91.19 104 PHE A O 1
ATOM 833 N N . GLU A 1 105 ? -8.057 7.138 -4.003 1.00 89.44 105 GLU A N 1
ATOM 834 C CA . GLU A 1 105 ? -6.788 7.622 -4.541 1.00 89.44 105 GLU A CA 1
ATOM 835 C C . GLU A 1 105 ? -6.469 9.018 -4.003 1.00 89.44 105 GLU A C 1
ATOM 837 O O . GLU A 1 105 ? -7.226 9.969 -4.209 1.00 89.44 105 GLU A O 1
ATOM 842 N N . VAL A 1 106 ? -5.319 9.148 -3.345 1.00 88.00 106 VAL A N 1
ATOM 843 C CA . VAL A 1 106 ? -4.797 10.409 -2.814 1.00 88.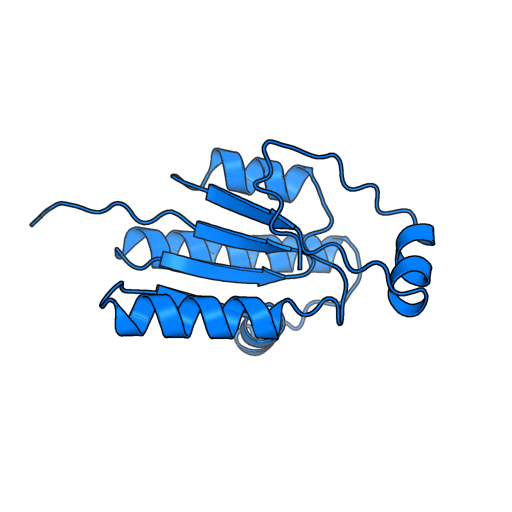00 106 VAL A CA 1
ATOM 844 C C . VAL A 1 106 ? -3.484 10.710 -3.516 1.00 88.00 106 VAL A C 1
ATOM 846 O O . VAL A 1 106 ? -2.479 10.048 -3.280 1.00 88.00 106 VAL A O 1
ATOM 849 N N . TYR A 1 107 ? -3.472 11.719 -4.380 1.00 84.50 107 TYR A N 1
ATOM 850 C CA . TYR A 1 107 ? -2.257 12.140 -5.071 1.00 84.50 107 TYR A CA 1
ATOM 851 C C . TYR A 1 107 ? -1.595 13.316 -4.345 1.00 84.50 107 TYR A C 1
ATOM 853 O O . TYR A 1 107 ? -2.153 14.414 -4.310 1.00 84.50 107 TYR A O 1
ATOM 861 N N . LEU A 1 108 ? -0.390 13.110 -3.807 1.00 81.56 108 LEU A N 1
ATOM 862 C CA . LEU A 1 108 ? 0.459 14.192 -3.318 1.00 81.56 108 LEU A CA 1
ATOM 863 C C . LEU A 1 108 ? 1.198 14.835 -4.482 1.00 81.56 108 LEU A C 1
ATOM 865 O O . LEU A 1 108 ? 2.169 14.294 -5.022 1.00 81.56 108 LEU A O 1
ATOM 869 N N . LYS A 1 109 ? 0.766 16.046 -4.816 1.00 76.94 109 LYS A N 1
ATOM 870 C CA . LYS A 1 109 ? 1.481 16.916 -5.740 1.00 76.94 109 LYS A CA 1
ATOM 871 C C . LYS A 1 109 ? 2.544 17.702 -4.971 1.00 76.94 109 LYS A C 1
ATOM 873 O O . LYS A 1 109 ? 2.214 18.624 -4.238 1.00 76.94 109 LYS A O 1
ATOM 878 N N . CYS A 1 110 ? 3.817 17.374 -5.177 1.00 70.75 110 CYS A N 1
ATOM 879 C CA . CYS A 1 110 ? 4.922 18.216 -4.721 1.00 70.75 110 CYS A CA 1
ATOM 880 C C . CYS A 1 110 ? 5.324 19.178 -5.850 1.00 70.75 110 CYS A C 1
ATOM 882 O O . CYS A 1 110 ? 5.634 18.734 -6.953 1.00 70.75 110 CYS A O 1
ATOM 884 N N . LEU A 1 111 ? 5.294 20.487 -5.585 1.00 58.88 111 LEU A N 1
ATOM 885 C CA . LEU A 1 111 ? 5.630 21.547 -6.551 1.00 58.88 111 LEU A CA 1
ATOM 886 C C . LEU A 1 111 ? 7.118 21.937 -6.539 1.00 58.88 111 LEU A C 1
ATOM 888 O O . LEU A 1 111 ? 7.497 22.925 -7.163 1.00 58.88 111 LEU A O 1
ATOM 892 N N . THR A 1 112 ? 7.974 21.203 -5.825 1.00 55.03 112 THR A N 1
ATOM 893 C CA . THR A 1 112 ? 9.392 21.566 -5.743 1.00 55.03 112 THR A CA 1
ATOM 894 C C . THR A 1 112 ? 10.124 21.272 -7.063 1.00 55.03 112 THR A C 1
ATOM 896 O O . THR A 1 112 ? 9.858 20.244 -7.697 1.00 55.03 112 THR A O 1
ATOM 899 N N . PRO A 1 113 ? 11.082 22.126 -7.477 1.00 51.75 113 PRO A N 1
ATOM 900 C CA . PRO A 1 113 ? 11.859 21.933 -8.707 1.00 51.75 113 PRO A CA 1
ATOM 901 C C . PRO A 1 113 ? 12.672 20.625 -8.720 1.00 51.75 113 PRO A C 1
ATOM 903 O O . PRO A 1 113 ? 12.995 20.098 -9.777 1.00 51.75 113 PRO A O 1
ATOM 906 N N . THR A 1 114 ? 12.960 20.036 -7.557 1.00 49.06 114 THR A N 1
ATOM 907 C CA . THR A 1 114 ? 13.624 18.726 -7.449 1.00 49.06 114 THR A CA 1
ATOM 908 C C . THR A 1 114 ? 12.713 17.570 -7.888 1.00 49.06 114 THR A C 1
ATOM 910 O O . THR A 1 114 ? 13.187 16.574 -8.431 1.00 49.06 114 THR A O 1
ATOM 913 N N . CYS A 1 115 ? 11.396 17.695 -7.686 1.00 44.53 115 CYS A N 1
ATOM 914 C CA . CYS A 1 115 ? 10.413 16.704 -8.130 1.00 44.53 115 CYS A CA 1
ATOM 915 C C . CYS A 1 115 ? 10.045 16.869 -9.615 1.00 44.53 115 CYS A C 1
ATOM 917 O O . CYS A 1 115 ? 9.762 15.871 -10.279 1.00 44.53 115 CYS A O 1
ATOM 919 N N . SER A 1 116 ? 10.080 18.089 -10.167 1.00 41.12 116 SER A N 1
ATOM 920 C CA . SER A 1 116 ? 9.716 18.339 -11.572 1.00 41.12 116 SER A CA 1
ATOM 921 C C . SER A 1 116 ? 10.661 17.677 -12.581 1.00 41.12 116 SER A C 1
ATOM 923 O O . SER A 1 116 ? 10.212 17.325 -13.668 1.00 41.12 116 SER A O 1
ATOM 925 N N . ILE A 1 117 ? 11.917 17.400 -12.204 1.00 40.84 117 ILE A N 1
ATOM 926 C CA . ILE A 1 117 ? 12.900 16.689 -13.046 1.00 40.84 117 ILE A CA 1
ATOM 927 C C . ILE A 1 117 ? 12.381 15.299 -13.469 1.00 40.84 117 ILE A C 1
ATOM 929 O O . ILE A 1 117 ? 12.607 14.875 -14.601 1.00 40.84 117 ILE A O 1
ATOM 933 N N . TRP A 1 118 ? 11.616 14.616 -12.607 1.00 35.34 118 TRP A N 1
ATOM 934 C CA . TRP A 1 118 ? 11.025 13.300 -12.900 1.00 35.34 118 TRP A CA 1
ATOM 935 C C . TRP A 1 118 ? 9.733 13.371 -13.724 1.00 35.34 118 TRP A C 1
ATOM 937 O O . TRP A 1 118 ? 9.348 12.377 -14.339 1.00 35.34 118 TRP A O 1
ATOM 947 N N . PHE A 1 119 ? 9.064 14.527 -13.749 1.00 36.66 119 PHE A N 1
ATOM 948 C CA . PHE A 1 119 ? 7.856 14.751 -14.548 1.00 36.66 119 PHE A CA 1
ATOM 949 C C . PHE A 1 119 ? 8.183 14.780 -16.053 1.00 36.66 119 PHE A C 1
ATOM 951 O O . PHE A 1 119 ? 7.400 14.310 -16.871 1.00 36.66 119 PHE A O 1
ATOM 958 N N . SER A 1 120 ? 9.390 15.228 -16.414 1.00 34.06 120 SER A N 1
ATOM 959 C CA . SER A 1 120 ? 9.920 15.230 -17.787 1.00 34.06 120 SER A CA 1
ATOM 960 C C . SER A 1 120 ? 10.236 13.838 -18.358 1.00 34.06 120 SER A C 1
ATOM 962 O O . SER A 1 120 ? 10.452 13.717 -19.560 1.00 34.06 120 SER A O 1
ATOM 964 N N . SER A 1 121 ? 10.241 12.780 -17.537 1.00 40.34 121 SER A N 1
ATOM 965 C CA . SER A 1 121 ? 10.602 11.415 -17.961 1.00 40.34 121 SER A CA 1
ATOM 966 C C . SER A 1 121 ? 9.450 10.619 -18.601 1.00 40.34 121 SER A C 1
ATOM 968 O O . SER A 1 121 ? 9.576 9.408 -18.770 1.00 40.34 121 SER A O 1
ATOM 970 N N . GLY A 1 122 ? 8.331 11.267 -18.951 1.00 36.28 122 GLY A N 1
ATOM 971 C CA . GLY A 1 122 ? 7.277 10.672 -19.788 1.00 36.28 122 GLY A CA 1
ATOM 972 C C . GLY A 1 122 ? 6.196 9.858 -19.063 1.00 36.28 122 GLY A C 1
ATOM 973 O O . GLY A 1 122 ? 5.482 9.097 -19.710 1.00 36.28 122 GLY A O 1
ATOM 974 N N . TYR A 1 123 ? 6.044 9.997 -17.742 1.00 44.31 123 TYR A N 1
ATOM 975 C CA . TYR A 1 123 ? 4.928 9.384 -17.010 1.00 44.31 123 TYR A CA 1
ATOM 976 C C . TYR A 1 123 ? 3.741 10.346 -16.955 1.00 44.31 123 TYR A C 1
ATOM 978 O O . TYR A 1 123 ? 3.624 11.150 -16.030 1.00 44.31 123 TYR A O 1
ATOM 986 N N . ASP A 1 124 ? 2.863 10.257 -17.950 1.00 41.09 124 ASP A N 1
ATOM 987 C CA . ASP A 1 124 ? 1.569 10.932 -17.914 1.00 41.09 124 ASP A CA 1
ATOM 988 C C . ASP A 1 124 ? 0.669 10.216 -16.892 1.00 41.09 124 ASP A C 1
ATOM 990 O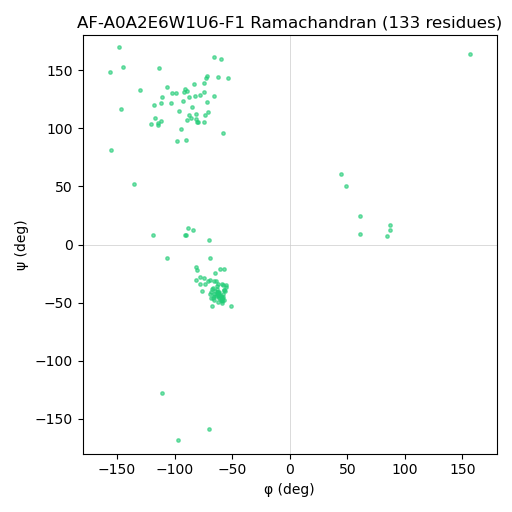 O . ASP A 1 124 ? 0.448 9.005 -16.975 1.00 41.09 124 ASP A O 1
ATOM 994 N N . PHE A 1 125 ? 0.179 10.943 -15.886 1.00 47.56 125 PHE A N 1
ATOM 995 C CA . PHE A 1 125 ? -0.768 10.423 -14.896 1.00 47.56 125 PHE A CA 1
ATOM 996 C C . PHE A 1 125 ? -2.187 10.847 -15.311 1.00 47.56 125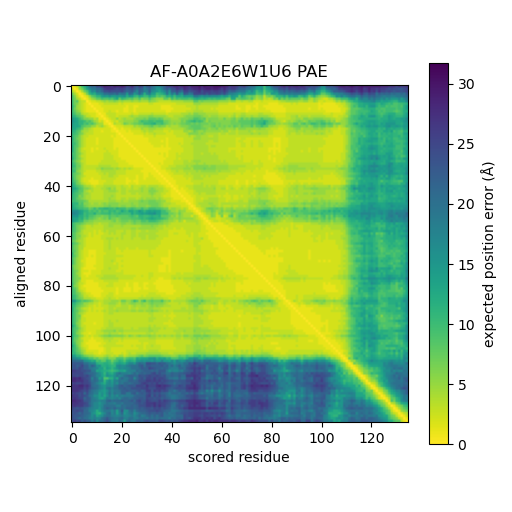 PHE A C 1
ATOM 998 O O . PHE A 1 125 ? -2.629 11.922 -14.903 1.00 47.56 125 PHE A O 1
ATOM 1005 N N . PRO A 1 126 ? -2.924 10.066 -16.124 1.00 41.91 126 PRO A N 1
ATOM 1006 C CA . PRO A 1 126 ? -4.308 10.398 -16.454 1.00 41.91 126 PRO A CA 1
ATOM 1007 C C . PRO A 1 126 ? -5.172 10.300 -15.187 1.00 41.91 126 PRO A C 1
ATOM 1009 O O . PRO A 1 126 ? -5.120 9.316 -14.453 1.00 41.91 126 PRO A O 1
ATOM 1012 N N . PHE A 1 127 ? -5.923 11.360 -14.889 1.00 48.34 127 PHE A N 1
ATOM 1013 C CA . PHE A 1 127 ? -6.590 11.550 -13.598 1.00 48.34 127 PHE A CA 1
ATOM 1014 C C . PHE A 1 127 ? -8.033 10.998 -13.584 1.00 48.34 127 PHE A C 1
ATOM 1016 O O . PHE A 1 127 ? -8.834 11.335 -14.454 1.00 48.34 127 PHE A O 1
ATOM 1023 N N . GLY A 1 128 ? -8.387 10.212 -12.555 1.00 40.28 128 GLY A N 1
ATOM 1024 C CA . GLY A 1 128 ? -9.767 9.866 -12.159 1.00 40.28 128 GLY A CA 1
ATOM 1025 C C . GLY A 1 128 ? -10.308 10.748 -11.014 1.00 40.28 128 GLY A C 1
ATOM 1026 O O . GLY A 1 128 ? -9.704 11.766 -10.684 1.00 40.28 128 GLY A O 1
ATOM 1027 N N . LYS A 1 129 ? -11.454 10.386 -10.395 1.00 31.86 129 LYS A N 1
ATOM 1028 C CA . LYS A 1 129 ? -12.060 11.109 -9.246 1.00 31.86 129 LYS A CA 1
ATOM 1029 C C . LYS A 1 129 ? -11.075 11.185 -8.061 1.00 31.86 129 LYS A C 1
ATOM 1031 O O . LYS A 1 129 ? -10.999 10.258 -7.265 1.00 31.86 129 LYS A O 1
ATOM 1036 N N . ILE A 1 130 ? -10.348 12.295 -7.936 1.00 42.91 130 ILE A N 1
ATOM 1037 C CA . ILE A 1 130 ? -9.365 12.547 -6.870 1.00 42.91 130 ILE A CA 1
ATOM 1038 C C . ILE A 1 130 ? -9.963 13.490 -5.822 1.00 42.91 130 ILE A C 1
ATOM 1040 O O . ILE A 1 130 ? -10.432 14.578 -6.162 1.00 42.91 130 ILE A O 1
ATOM 1044 N N . GLN A 1 131 ? -9.862 13.127 -4.541 1.00 40.34 131 GLN A N 1
ATOM 1045 C CA . GLN A 1 131 ? -9.873 14.117 -3.462 1.00 40.34 131 GLN A CA 1
ATOM 1046 C C . GLN A 1 131 ? -8.473 14.729 -3.379 1.00 40.34 131 GLN A C 1
ATOM 1048 O O . GLN A 1 131 ? -7.512 14.086 -2.958 1.00 40.34 131 GLN A O 1
ATOM 1053 N N . ARG A 1 132 ? -8.336 15.970 -3.857 1.00 38.31 132 ARG A N 1
ATOM 1054 C CA . ARG A 1 132 ? -7.080 16.718 -3.760 1.00 38.31 132 ARG A CA 1
ATOM 1055 C C . ARG A 1 132 ? -6.906 17.157 -2.311 1.00 38.31 132 ARG A C 1
ATOM 1057 O O . ARG A 1 132 ? -7.647 18.016 -1.847 1.00 38.31 132 ARG A O 1
ATOM 1064 N N . VAL A 1 133 ? -5.925 16.590 -1.620 1.00 37.84 133 VAL A N 1
ATOM 1065 C CA . VAL A 1 133 ? -5.456 17.119 -0.336 1.00 37.84 133 VAL A CA 1
ATOM 1066 C C . VAL A 1 133 ? -4.264 18.013 -0.652 1.00 37.84 133 VAL A C 1
ATOM 1068 O O . VAL A 1 133 ? -3.178 17.524 -0.960 1.00 37.84 133 VAL A O 1
ATOM 1071 N N . GLY A 1 134 ? -4.506 19.322 -0.695 1.00 31.53 134 GLY A N 1
ATOM 1072 C CA . GLY A 1 134 ? -3.433 20.311 -0.736 1.00 31.53 134 GLY A CA 1
ATOM 1073 C C . GLY A 1 134 ? -2.795 20.419 0.645 1.00 31.53 134 GLY A C 1
ATOM 1074 O O . GLY A 1 134 ? -3.510 20.387 1.646 1.00 31.53 134 GLY A O 1
ATOM 1075 N N . VAL A 1 135 ? -1.469 20.522 0.679 1.00 32.94 135 VAL A N 1
ATOM 1076 C CA . VAL A 1 135 ? -0.738 21.089 1.818 1.00 32.94 135 VAL A CA 1
ATOM 1077 C C . VAL A 1 135 ? -0.283 22.474 1.398 1.00 32.94 135 VAL A C 1
ATOM 1079 O O . VAL A 1 135 ? 0.174 22.581 0.234 1.00 32.94 135 VAL A O 1
#

Radius of gyration: 14.9 Å; Cα contacts (8 Å, |Δi|>4): 190; chains: 1; bounding box: 35×35×38 Å

Mean predicted aligned error: 8.18 Å